Protein AF-A0AAU9WEB4-F1 (afdb_monomer_lite)

Foldseek 3Di:
DDDDDDDDDDDQDPVNVVVVVVCCCVWPVLLVVLLVVVCVLPPLQCLLVLCVVCVVQVVVCVVVVLQDPVLVCLCPPPPSSPRGSVPDGNSSSLVCCQGRSPDDAAPQGQVDQHDPPDPDPSNVSD

Structure (mmCIF, N/CA/C/O backbone):
data_AF-A0AAU9WEB4-F1
#
_entry.id   AF-A0AAU9WEB4-F1
#
loop_
_atom_site.group_PDB
_atom_site.id
_atom_site.type_symbol
_atom_site.label_atom_id
_atom_site.label_alt_id
_atom_site.label_comp_id
_atom_site.label_asym_id
_atom_site.label_entity_id
_atom_site.label_seq_id
_atom_site.pdbx_PDB_ins_code
_atom_site.Cartn_x
_atom_site.Cartn_y
_atom_site.Cartn_z
_atom_site.occupancy
_atom_site.B_iso_or_equiv
_atom_site.auth_seq_id
_atom_site.auth_comp_id
_atom_site.auth_asym_id
_atom_site.auth_atom_id
_atom_site.pdbx_PDB_model_num
ATOM 1 N N . MET A 1 1 ? 16.745 19.385 54.213 1.00 43.69 1 MET A N 1
ATOM 2 C CA . MET A 1 1 ? 16.425 18.093 53.569 1.00 43.69 1 MET A CA 1
ATOM 3 C C . MET A 1 1 ? 15.519 18.378 52.384 1.00 43.69 1 MET A C 1
ATOM 5 O O . MET A 1 1 ? 14.500 19.021 52.586 1.00 43.69 1 MET A O 1
ATOM 9 N N . ALA A 1 2 ? 15.926 18.013 51.166 1.00 48.81 2 ALA A N 1
ATOM 10 C CA . ALA A 1 2 ? 15.130 18.226 49.957 1.00 48.81 2 ALA A CA 1
ATOM 11 C C . ALA A 1 2 ? 14.046 17.142 49.862 1.00 48.81 2 ALA A C 1
ATOM 13 O O . ALA A 1 2 ? 14.358 15.953 49.868 1.00 48.81 2 ALA A O 1
ATOM 14 N N . THR A 1 3 ? 12.779 17.544 49.824 1.00 57.03 3 THR A N 1
ATOM 15 C CA . THR A 1 3 ? 11.638 16.648 49.626 1.00 57.03 3 THR A CA 1
ATOM 16 C C . THR A 1 3 ? 11.564 16.236 48.158 1.00 57.03 3 THR A C 1
ATOM 18 O O . THR A 1 3 ? 11.350 17.064 47.277 1.00 57.03 3 THR A O 1
ATOM 21 N N . ALA A 1 4 ? 11.768 14.946 47.889 1.00 66.00 4 ALA A N 1
ATOM 22 C CA . ALA A 1 4 ? 11.550 14.370 46.568 1.00 66.00 4 ALA A CA 1
ATOM 23 C C . ALA A 1 4 ? 10.053 14.420 46.222 1.00 66.00 4 ALA A C 1
ATOM 25 O O . ALA A 1 4 ? 9.210 14.041 47.038 1.00 66.00 4 ALA A O 1
ATOM 26 N N . ALA A 1 5 ? 9.728 14.902 45.021 1.00 69.19 5 ALA A N 1
ATOM 27 C CA . ALA A 1 5 ? 8.362 14.914 44.514 1.00 69.19 5 ALA A CA 1
ATOM 28 C C . ALA A 1 5 ? 7.824 13.472 44.379 1.00 69.19 5 ALA A C 1
ATOM 30 O O . ALA A 1 5 ? 8.586 12.573 44.008 1.00 69.19 5 ALA A O 1
ATOM 31 N N . PRO A 1 6 ? 6.534 13.230 44.676 1.00 69.31 6 PRO A N 1
ATOM 32 C CA . PRO A 1 6 ? 5.950 11.899 44.590 1.00 69.31 6 PRO A CA 1
ATOM 33 C C . PRO A 1 6 ? 5.983 11.375 43.144 1.00 69.31 6 PRO A C 1
ATOM 35 O O . PRO A 1 6 ? 5.831 12.160 42.202 1.00 69.31 6 PRO A O 1
ATOM 38 N N . PRO A 1 7 ? 6.162 10.056 42.943 1.00 65.25 7 PRO A N 1
ATOM 39 C CA . PRO A 1 7 ? 6.124 9.462 41.616 1.00 65.25 7 PRO A CA 1
ATOM 40 C C . PRO A 1 7 ? 4.733 9.666 41.011 1.00 65.25 7 PRO A C 1
ATOM 42 O O . PRO A 1 7 ? 3.728 9.219 41.561 1.00 65.25 7 PRO A O 1
ATOM 45 N N . VAL A 1 8 ? 4.677 10.352 39.871 1.00 64.19 8 VAL A N 1
ATOM 46 C CA . VAL A 1 8 ? 3.458 10.481 39.069 1.00 64.19 8 VAL A CA 1
ATOM 47 C C . VAL A 1 8 ? 3.073 9.104 38.531 1.00 64.19 8 VAL A C 1
ATOM 49 O O . VAL A 1 8 ? 3.719 8.557 37.638 1.00 64.19 8 VAL A O 1
ATOM 52 N N . SER A 1 9 ? 2.030 8.513 39.111 1.00 65.44 9 SER A N 1
ATOM 53 C CA . SER A 1 9 ? 1.464 7.246 38.669 1.00 65.44 9 SER A CA 1
ATOM 54 C C . SER A 1 9 ? 0.525 7.490 37.489 1.00 65.44 9 SER A C 1
ATOM 56 O O . SER A 1 9 ? -0.596 7.976 37.629 1.00 65.44 9 SER A O 1
ATOM 58 N N . PHE A 1 10 ? 0.978 7.135 36.290 1.00 64.88 10 PHE A N 1
ATOM 59 C CA . PHE A 1 10 ? 0.107 7.094 35.121 1.00 64.88 10 PHE A CA 1
ATOM 60 C C . PHE A 1 10 ? -0.759 5.833 35.203 1.00 64.88 10 PHE A C 1
ATOM 62 O O . PHE A 1 10 ? -0.321 4.732 34.871 1.00 64.88 10 PHE A O 1
ATOM 69 N N . SER A 1 11 ? -1.988 5.982 35.693 1.00 71.62 11 SER A N 1
ATOM 70 C CA . SER A 1 11 ? -2.992 4.920 35.637 1.00 71.62 11 SER A CA 1
ATOM 71 C C . SER A 1 11 ? -3.451 4.742 34.187 1.00 71.62 11 SER A C 1
ATOM 73 O O . SER A 1 11 ? -4.041 5.645 33.597 1.00 71.62 11 SER A O 1
ATOM 75 N N . SER A 1 12 ? -3.147 3.587 33.591 1.00 77.88 12 SER A N 1
ATOM 76 C CA . SER A 1 12 ? -3.664 3.220 32.270 1.00 77.88 12 SER A CA 1
ATOM 77 C C . SER A 1 12 ? -5.100 2.714 32.405 1.00 77.88 12 SER A C 1
ATOM 79 O O . SER A 1 12 ? -5.356 1.761 33.144 1.00 77.88 12 SER A O 1
ATOM 81 N N . THR A 1 13 ? -6.039 3.341 31.693 1.00 90.06 13 THR A N 1
ATOM 82 C CA . THR A 1 13 ? -7.435 2.891 31.643 1.00 90.06 13 THR A CA 1
ATOM 83 C C . THR A 1 13 ? -7.638 1.833 30.555 1.00 90.06 13 THR A C 1
ATOM 85 O O . THR A 1 13 ? -6.794 1.637 29.671 1.00 90.06 13 THR A O 1
ATOM 88 N N . LYS A 1 14 ? -8.785 1.141 30.588 1.00 93.12 14 LYS A N 1
ATOM 89 C CA . LYS A 1 14 ? -9.154 0.166 29.548 1.00 93.12 14 LYS A CA 1
ATOM 90 C C . LYS A 1 14 ? -9.229 0.826 28.170 1.00 93.12 14 LYS A C 1
ATOM 92 O O . LYS A 1 14 ? -8.801 0.235 27.186 1.00 93.12 14 LYS A O 1
ATOM 97 N N . GLU A 1 15 ? -9.728 2.054 28.107 1.00 92.94 15 GLU A N 1
ATOM 98 C CA . GLU A 1 15 ? -9.857 2.852 26.890 1.00 92.94 15 GLU A CA 1
ATOM 99 C C . GLU A 1 15 ? -8.483 3.166 26.291 1.00 92.94 15 GLU A C 1
ATOM 101 O O . GLU A 1 15 ? -8.279 2.944 25.099 1.00 92.94 15 GLU A O 1
ATOM 106 N N . THR A 1 16 ? -7.510 3.580 27.112 1.00 91.81 16 THR A N 1
ATOM 107 C CA . THR A 1 16 ? -6.127 3.826 26.666 1.00 91.81 16 THR A CA 1
ATOM 108 C C . THR A 1 16 ? -5.478 2.554 26.120 1.00 91.81 16 THR A C 1
ATOM 110 O O . THR A 1 16 ? -4.851 2.576 25.059 1.00 91.81 16 THR A O 1
ATOM 113 N N . ALA A 1 17 ? -5.670 1.418 26.798 1.00 93.31 17 ALA A N 1
ATOM 114 C CA . ALA A 1 17 ? -5.179 0.129 26.319 1.00 93.31 17 ALA A CA 1
ATOM 115 C C . ALA A 1 17 ? -5.851 -0.297 25.000 1.00 93.31 17 ALA A C 1
ATOM 117 O O . ALA A 1 17 ? -5.178 -0.801 24.100 1.00 93.31 17 ALA A O 1
ATOM 118 N N . ASN A 1 18 ? -7.161 -0.079 24.860 1.00 94.38 18 ASN A N 1
ATOM 119 C CA . ASN A 1 18 ? -7.911 -0.392 23.643 1.00 94.38 18 ASN A CA 1
ATOM 120 C C . ASN A 1 18 ? -7.485 0.491 22.468 1.00 94.38 18 ASN A C 1
ATOM 122 O O . ASN A 1 18 ? -7.299 -0.023 21.368 1.00 94.38 18 ASN A O 1
ATOM 126 N N . TYR A 1 19 ? -7.262 1.785 22.702 1.00 93.12 19 TYR A N 1
ATOM 127 C CA . TYR A 1 19 ? -6.729 2.696 21.694 1.00 93.12 19 TYR A CA 1
ATOM 128 C C . TYR A 1 19 ? -5.354 2.233 21.199 1.00 93.12 19 TYR A C 1
ATOM 130 O O . TYR A 1 19 ? -5.150 2.095 19.996 1.00 93.12 19 TYR A O 1
ATOM 138 N N . ALA A 1 20 ? -4.436 1.890 22.110 1.00 92.56 20 ALA A N 1
ATOM 139 C CA . ALA A 1 20 ? -3.118 1.376 21.736 1.00 92.56 20 ALA A CA 1
ATOM 140 C C . ALA A 1 20 ? -3.208 0.079 20.909 1.00 92.56 20 ALA A C 1
ATOM 142 O O . ALA A 1 20 ? -2.509 -0.068 19.905 1.00 92.56 20 ALA A O 1
ATOM 143 N N . ARG A 1 21 ? -4.106 -0.842 21.288 1.00 94.38 21 ARG A N 1
ATOM 144 C CA . ARG A 1 21 ? -4.377 -2.073 20.525 1.00 94.38 21 ARG A CA 1
ATOM 145 C C . ARG A 1 21 ? -4.922 -1.768 19.133 1.00 94.38 21 ARG A C 1
ATOM 147 O O . ARG A 1 21 ? -4.477 -2.388 18.172 1.00 94.38 21 ARG A O 1
ATOM 154 N N . LEU A 1 22 ? -5.843 -0.811 19.018 1.00 93.81 22 LEU A N 1
ATOM 155 C CA . LEU A 1 22 ? -6.411 -0.392 17.741 1.00 93.81 22 LEU A CA 1
ATOM 156 C C . LEU A 1 22 ? -5.347 0.248 16.841 1.00 93.81 22 LEU A C 1
ATOM 158 O O . LEU A 1 22 ? -5.245 -0.118 15.676 1.00 93.81 22 LEU A O 1
ATOM 162 N N . CYS A 1 23 ? -4.505 1.137 17.373 1.00 92.00 23 CYS A N 1
ATOM 163 C CA . CYS A 1 23 ? -3.393 1.718 16.620 1.00 92.00 23 CYS A CA 1
ATOM 164 C C . CYS A 1 23 ? -2.420 0.645 16.129 1.00 92.00 23 CYS A C 1
ATOM 166 O O . CYS A 1 23 ? -2.049 0.656 14.961 1.00 92.00 23 CYS A O 1
ATOM 168 N N . HIS A 1 24 ? -2.043 -0.304 16.989 1.00 92.69 24 HIS A N 1
ATOM 169 C CA . HIS A 1 24 ? -1.177 -1.413 16.595 1.00 92.69 24 HIS A CA 1
ATOM 170 C C . HIS A 1 24 ? -1.824 -2.277 15.501 1.00 92.69 24 HIS A C 1
ATOM 172 O O . HIS A 1 24 ? -1.173 -2.631 14.520 1.00 92.69 24 HIS A O 1
ATOM 178 N N . LEU A 1 25 ? -3.119 -2.585 15.628 1.00 92.88 25 LEU A N 1
ATOM 179 C CA . LEU A 1 25 ? -3.857 -3.346 14.621 1.00 92.88 25 LEU A CA 1
ATOM 180 C C . LEU A 1 25 ? -3.888 -2.611 13.272 1.00 92.88 25 LEU A C 1
ATOM 182 O O . LEU A 1 25 ? -3.587 -3.207 12.243 1.00 92.88 25 LEU A O 1
ATOM 186 N N . LEU A 1 26 ? -4.207 -1.318 13.267 1.00 88.50 26 LEU A N 1
ATOM 187 C CA . LEU A 1 26 ? -4.324 -0.536 12.036 1.00 88.50 26 LEU A CA 1
ATOM 188 C C . LEU A 1 26 ? -2.964 -0.275 11.378 1.00 88.50 26 LEU A C 1
ATOM 190 O O . LEU A 1 26 ? -2.820 -0.440 10.169 1.00 88.50 26 LEU A O 1
ATOM 194 N N . VAL A 1 27 ? -1.964 0.133 12.161 1.00 88.56 27 VAL A N 1
ATOM 195 C CA . VAL A 1 27 ? -0.667 0.573 11.633 1.00 88.56 27 VAL A CA 1
ATOM 196 C C . VAL A 1 27 ? 0.225 -0.616 11.314 1.00 88.56 27 VAL A C 1
ATOM 198 O O . VAL A 1 27 ? 0.700 -0.725 10.186 1.00 88.56 27 VAL A O 1
ATOM 201 N N . GLU A 1 28 ? 0.437 -1.520 12.267 1.00 88.62 28 GLU A N 1
ATOM 202 C CA . GLU A 1 28 ? 1.393 -2.617 12.100 1.00 88.62 28 GLU A CA 1
ATOM 203 C C . GLU A 1 28 ? 0.753 -3.792 11.362 1.00 88.62 28 GLU A C 1
ATOM 205 O O . GLU A 1 28 ? 1.220 -4.197 10.292 1.00 88.62 28 GLU A O 1
ATOM 210 N N . VAL A 1 29 ? -0.356 -4.319 11.892 1.00 91.25 29 VAL A N 1
ATOM 211 C CA . VAL A 1 29 ? -0.993 -5.520 11.329 1.00 91.25 29 VAL A CA 1
ATOM 212 C C . VAL A 1 29 ? -1.622 -5.217 9.969 1.00 91.25 29 VAL A C 1
ATOM 214 O O . VAL A 1 29 ? -1.372 -5.953 9.015 1.00 91.25 29 VAL A O 1
ATOM 217 N N . GLY A 1 30 ? -2.352 -4.105 9.838 1.00 89.69 30 GLY A N 1
ATOM 218 C CA . GLY A 1 30 ? -2.942 -3.666 8.571 1.00 89.69 30 GLY A CA 1
ATOM 219 C C . GLY A 1 30 ? -1.894 -3.481 7.471 1.00 89.69 30 GLY A C 1
ATOM 220 O 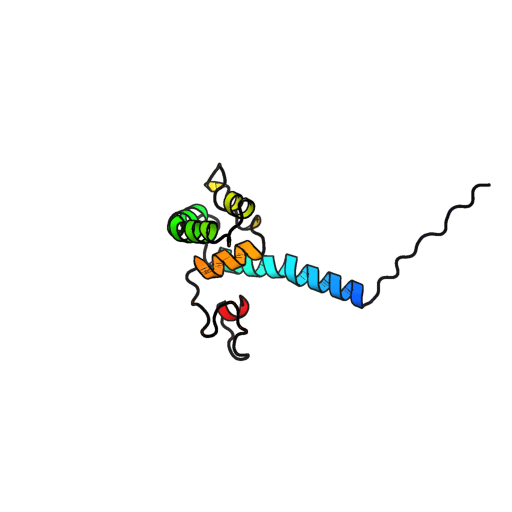O . GLY A 1 30 ? -2.022 -4.049 6.385 1.00 89.69 30 GLY A O 1
ATOM 221 N N . SER A 1 31 ? -0.793 -2.779 7.769 1.00 92.38 31 SER A N 1
ATOM 222 C CA . SER A 1 31 ? 0.317 -2.637 6.814 1.00 92.38 31 SER A CA 1
ATOM 223 C C . SER A 1 31 ? 0.955 -3.980 6.461 1.00 92.38 31 SER A C 1
ATOM 225 O O . SER A 1 31 ? 1.360 -4.178 5.317 1.00 92.38 31 SER A O 1
ATOM 227 N N . CYS A 1 32 ? 1.081 -4.901 7.421 1.00 94.06 32 CYS A N 1
ATOM 228 C CA . CYS A 1 32 ? 1.630 -6.233 7.181 1.00 94.06 32 CYS A CA 1
ATOM 229 C C . CYS A 1 32 ? 0.760 -7.033 6.203 1.00 94.06 32 CYS A C 1
ATOM 231 O O . CYS A 1 32 ? 1.270 -7.531 5.200 1.00 94.06 32 CYS A O 1
ATOM 233 N N . VAL A 1 33 ? -0.553 -7.098 6.443 1.00 94.56 33 VAL A N 1
ATOM 234 C CA . VAL A 1 33 ? -1.495 -7.836 5.587 1.00 94.56 33 VAL A CA 1
ATOM 235 C C . VAL A 1 33 ? -1.534 -7.244 4.178 1.00 94.56 33 VAL A C 1
ATOM 237 O O . VAL A 1 33 ? -1.343 -7.981 3.211 1.00 94.56 33 VAL A O 1
ATOM 240 N N . LEU A 1 34 ? -1.674 -5.921 4.045 1.00 95.38 34 LEU A N 1
ATOM 241 C CA . LEU A 1 34 ? -1.687 -5.255 2.737 1.00 95.38 34 LEU A CA 1
ATOM 242 C C . LEU A 1 34 ? -0.379 -5.460 1.972 1.00 95.38 34 LEU A C 1
ATOM 244 O O . LEU A 1 34 ? -0.398 -5.691 0.764 1.00 95.38 34 LEU A O 1
ATOM 248 N N . ARG A 1 35 ? 0.765 -5.420 2.665 1.00 96.50 35 ARG A N 1
ATOM 249 C CA . ARG A 1 35 ? 2.068 -5.690 2.051 1.00 96.50 35 ARG A CA 1
ATOM 250 C C . ARG A 1 35 ? 2.185 -7.130 1.583 1.00 96.50 35 ARG A C 1
ATOM 252 O O . ARG A 1 35 ? 2.636 -7.349 0.469 1.00 96.50 35 ARG A O 1
ATOM 259 N N . ASN A 1 36 ? 1.736 -8.093 2.381 1.00 95.44 36 ASN A N 1
ATOM 260 C CA . ASN A 1 36 ? 1.743 -9.498 1.982 1.00 95.44 36 ASN A CA 1
ATOM 261 C C . ASN A 1 36 ? 0.859 -9.729 0.749 1.00 95.44 36 ASN A C 1
ATOM 263 O O . ASN A 1 36 ? 1.258 -10.447 -0.164 1.00 95.44 36 ASN A O 1
ATOM 267 N N . THR A 1 37 ? -0.318 -9.100 0.689 1.00 95.12 37 THR A N 1
ATOM 268 C CA . THR A 1 37 ? -1.183 -9.131 -0.500 1.00 95.12 37 THR A CA 1
ATOM 269 C C . THR A 1 37 ? -0.495 -8.488 -1.705 1.00 95.12 37 THR A C 1
ATOM 271 O O . THR A 1 37 ? -0.484 -9.066 -2.788 1.00 95.12 37 THR A O 1
ATOM 274 N N . PHE A 1 38 ? 0.149 -7.334 -1.517 1.00 96.00 38 PHE A N 1
ATOM 275 C CA . PHE A 1 38 ? 0.902 -6.656 -2.570 1.00 96.00 38 PHE A CA 1
ATOM 276 C C . PHE A 1 38 ? 2.076 -7.494 -3.093 1.00 96.00 38 PHE A C 1
ATOM 278 O O . PHE A 1 38 ? 2.232 -7.608 -4.307 1.00 96.00 38 PHE A O 1
ATOM 285 N N . ASP A 1 39 ? 2.868 -8.100 -2.208 1.00 95.69 39 ASP A N 1
ATOM 286 C CA . ASP A 1 39 ? 4.056 -8.888 -2.554 1.00 95.69 39 ASP A CA 1
ATOM 287 C C . ASP A 1 39 ? 3.691 -10.211 -3.249 1.00 95.69 39 ASP A C 1
ATOM 289 O O . ASP A 1 39 ? 4.449 -10.690 -4.091 1.00 95.69 39 ASP A O 1
ATOM 293 N N . LYS A 1 40 ? 2.513 -10.786 -2.952 1.00 93.88 40 LYS A N 1
ATOM 294 C CA . LYS A 1 40 ? 1.973 -11.945 -3.687 1.00 93.88 40 LYS A CA 1
ATOM 295 C C . LYS A 1 40 ? 1.692 -11.618 -5.154 1.00 93.88 40 LYS A C 1
ATOM 297 O O . LYS A 1 40 ? 1.910 -12.466 -6.013 1.00 93.88 40 LYS A O 1
ATOM 302 N N . ILE A 1 41 ? 1.207 -10.408 -5.434 1.00 92.81 41 ILE A N 1
ATOM 303 C CA . ILE A 1 41 ? 0.913 -9.941 -6.798 1.00 92.81 41 ILE A CA 1
ATOM 304 C C . ILE A 1 41 ? 2.191 -9.436 -7.482 1.00 92.81 41 ILE A C 1
ATOM 306 O O . ILE A 1 41 ? 2.389 -9.642 -8.677 1.00 92.81 41 ILE A O 1
ATOM 310 N N . ASN A 1 42 ? 3.071 -8.788 -6.716 1.00 92.25 42 ASN A N 1
ATOM 311 C CA . ASN A 1 42 ? 4.271 -8.114 -7.196 1.00 92.25 42 ASN A CA 1
ATOM 312 C C . ASN A 1 42 ? 5.500 -8.642 -6.446 1.00 92.25 42 ASN A C 1
ATOM 314 O O . ASN A 1 42 ? 5.933 -8.017 -5.473 1.00 92.25 42 ASN A O 1
ATOM 318 N N . PRO A 1 43 ? 6.089 -9.766 -6.891 1.00 91.44 43 PRO A N 1
ATOM 319 C CA . PRO A 1 43 ? 7.255 -10.339 -6.238 1.00 91.44 43 PRO A CA 1
ATOM 320 C C . PRO A 1 43 ? 8.364 -9.292 -6.023 1.00 91.44 43 PRO A C 1
ATOM 322 O O . PRO A 1 43 ? 8.701 -8.559 -6.964 1.00 91.44 43 PRO A O 1
ATOM 325 N N . PRO A 1 44 ? 8.980 -9.217 -4.825 1.00 88.56 44 PRO A N 1
ATOM 326 C CA . PRO A 1 44 ? 9.982 -8.196 -4.512 1.00 88.56 44 PRO A CA 1
ATOM 327 C C . PRO A 1 44 ? 11.159 -8.136 -5.500 1.00 88.56 44 PRO A C 1
ATOM 329 O O . PRO A 1 44 ? 11.698 -7.057 -5.744 1.00 88.56 44 PRO A O 1
ATOM 332 N N . SER A 1 45 ? 11.525 -9.270 -6.111 1.00 88.12 45 SER A N 1
ATOM 333 C CA . SER A 1 45 ? 12.563 -9.373 -7.149 1.00 88.12 45 SER A CA 1
ATOM 334 C C . SER A 1 45 ? 12.278 -8.513 -8.383 1.00 88.12 45 SER A C 1
ATOM 336 O O . SER A 1 45 ? 13.196 -7.950 -8.983 1.00 88.12 45 SER A O 1
ATOM 338 N N . ASP A 1 46 ? 11.005 -8.376 -8.751 1.00 88.62 46 ASP A N 1
ATOM 339 C CA . ASP A 1 46 ? 10.566 -7.747 -9.997 1.00 88.62 46 ASP A CA 1
ATOM 340 C C . ASP A 1 46 ? 9.805 -6.438 -9.772 1.00 88.62 46 ASP A C 1
ATOM 342 O O . ASP A 1 46 ? 9.372 -5.796 -10.734 1.00 88.62 46 ASP A O 1
ATOM 346 N N . LEU A 1 47 ? 9.728 -5.969 -8.522 1.00 93.69 47 LEU A N 1
ATOM 347 C CA . LEU A 1 47 ? 9.021 -4.746 -8.142 1.00 93.69 47 LEU A CA 1
ATOM 348 C C . LEU A 1 47 ? 9.424 -3.540 -9.007 1.00 93.69 47 LEU A C 1
ATOM 350 O O . LEU A 1 47 ? 8.572 -2.817 -9.521 1.00 93.69 47 LEU A O 1
ATOM 354 N N . HIS A 1 48 ? 10.720 -3.343 -9.250 1.00 93.50 48 HIS A N 1
ATOM 355 C CA . HIS A 1 48 ? 11.215 -2.249 -10.091 1.00 93.50 48 HIS A CA 1
ATOM 356 C C . HIS A 1 48 ? 10.730 -2.334 -11.555 1.00 93.50 48 HIS A C 1
ATOM 358 O O . HIS A 1 48 ? 10.491 -1.298 -12.185 1.00 93.50 48 HIS A O 1
ATOM 364 N N . LYS A 1 49 ? 10.555 -3.545 -12.108 1.00 93.00 49 LYS A N 1
ATOM 365 C CA . LYS A 1 49 ? 10.001 -3.760 -13.457 1.00 93.00 49 LYS A CA 1
ATOM 366 C C . LYS A 1 49 ? 8.500 -3.488 -13.471 1.00 93.00 49 LYS A C 1
ATOM 368 O O . LYS A 1 49 ? 8.015 -2.815 -14.382 1.00 93.00 49 LYS A O 1
ATOM 373 N N . HIS A 1 50 ? 7.784 -3.942 -12.444 1.00 94.00 50 HIS A N 1
ATOM 374 C CA . HIS A 1 50 ? 6.348 -3.695 -12.304 1.00 94.00 50 HIS A CA 1
ATOM 375 C C . HIS A 1 50 ? 6.030 -2.200 -12.220 1.00 94.00 50 HIS A C 1
ATOM 377 O O . HIS A 1 50 ? 5.203 -1.683 -12.975 1.00 94.00 50 HIS A O 1
ATOM 383 N N . LEU A 1 51 ? 6.769 -1.474 -11.374 1.00 95.44 51 LEU A N 1
ATOM 384 C CA . LEU A 1 51 ? 6.647 -0.021 -11.240 1.00 95.44 51 LEU A CA 1
ATOM 385 C C . LEU A 1 51 ? 6.989 0.703 -12.546 1.00 95.44 51 LEU A C 1
ATOM 387 O O . LEU A 1 51 ? 6.304 1.656 -12.916 1.00 95.44 51 LEU A O 1
ATOM 391 N N . LYS A 1 52 ? 8.011 0.241 -13.281 1.00 94.56 52 LYS A N 1
ATOM 392 C CA . LYS A 1 52 ? 8.358 0.791 -14.600 1.00 94.56 52 LYS A CA 1
ATOM 393 C C . LYS A 1 52 ? 7.213 0.620 -15.603 1.00 94.56 52 LYS A C 1
ATOM 395 O O . LYS A 1 52 ? 6.927 1.564 -16.335 1.00 94.56 52 LYS A O 1
ATOM 400 N N . THR A 1 53 ? 6.566 -0.542 -15.612 1.00 95.56 53 THR A N 1
ATOM 401 C CA . THR A 1 53 ? 5.439 -0.855 -16.509 1.00 95.56 53 THR A CA 1
ATOM 402 C C . THR A 1 53 ? 4.252 0.075 -16.249 1.00 95.56 53 THR A C 1
ATOM 404 O O . THR A 1 53 ? 3.682 0.630 -17.183 1.00 95.56 53 THR A O 1
ATOM 407 N N . HIS A 1 54 ? 3.956 0.362 -14.980 1.00 96.06 54 HIS A N 1
ATOM 408 C CA . HIS A 1 54 ? 2.831 1.212 -14.572 1.00 96.06 54 HIS A CA 1
ATOM 409 C C . HIS A 1 54 ? 3.203 2.687 -14.355 1.00 96.06 54 HIS A C 1
ATOM 411 O O . HIS A 1 54 ? 2.476 3.443 -13.702 1.00 96.06 54 HIS A O 1
ATOM 417 N N . ARG A 1 55 ? 4.340 3.138 -14.902 1.00 95.50 55 ARG A N 1
ATOM 418 C CA . ARG A 1 55 ? 4.858 4.491 -14.659 1.00 95.50 55 ARG A CA 1
ATOM 419 C C . ARG A 1 55 ? 3.879 5.587 -15.071 1.00 95.50 55 ARG A C 1
ATOM 421 O O . ARG A 1 55 ? 3.770 6.575 -14.349 1.00 95.50 55 ARG A O 1
ATOM 428 N N . ALA A 1 56 ? 3.165 5.419 -16.183 1.00 97.12 56 ALA A N 1
ATOM 429 C CA . ALA A 1 56 ? 2.184 6.397 -16.657 1.00 97.12 56 ALA A CA 1
ATOM 430 C C . ALA A 1 56 ? 1.031 6.585 -15.652 1.00 97.12 56 ALA A C 1
ATOM 432 O O . ALA A 1 56 ? 0.735 7.714 -15.255 1.00 97.12 56 ALA A O 1
ATOM 433 N N . THR A 1 57 ? 0.453 5.483 -15.159 1.00 96.81 57 THR A N 1
ATOM 434 C CA . THR A 1 57 ? -0.593 5.494 -14.123 1.00 96.81 57 THR A CA 1
ATOM 435 C C . THR A 1 57 ? -0.093 6.164 -12.845 1.00 96.81 57 THR A C 1
ATOM 437 O O . THR A 1 57 ? -0.723 7.086 -12.329 1.00 96.81 57 THR A O 1
ATOM 440 N N . LEU A 1 58 ? 1.098 5.787 -12.369 1.00 97.25 58 LEU A N 1
ATOM 441 C CA . LEU A 1 58 ? 1.695 6.377 -11.166 1.00 97.25 58 LEU A CA 1
ATOM 442 C C . LEU A 1 58 ? 1.973 7.881 -11.334 1.00 97.25 58 LEU A C 1
ATOM 444 O O . LEU A 1 58 ? 1.743 8.664 -10.411 1.00 97.25 58 LEU A O 1
ATOM 448 N N . GLN A 1 59 ? 2.424 8.322 -12.513 1.00 97.12 59 GLN A N 1
ATOM 449 C CA . GLN A 1 59 ? 2.593 9.748 -12.815 1.00 97.12 59 GLN A CA 1
ATOM 450 C C . GLN A 1 59 ? 1.261 10.502 -12.772 1.00 97.12 59 GLN A C 1
ATOM 452 O O . GLN A 1 59 ? 1.210 11.613 -12.241 1.00 97.12 59 GLN A O 1
ATOM 457 N N . GLN A 1 60 ? 0.178 9.912 -13.285 1.00 97.56 60 GLN A N 1
ATOM 458 C CA . GLN A 1 60 ? -1.153 10.510 -13.201 1.00 97.56 60 GLN A CA 1
ATOM 459 C C . GLN A 1 60 ? -1.609 10.659 -11.743 1.00 97.56 60 GLN A C 1
ATOM 461 O O . GLN A 1 60 ? -2.096 11.726 -11.369 1.00 97.56 60 GLN A O 1
ATOM 466 N N . LEU A 1 61 ? -1.395 9.641 -10.903 1.00 97.06 61 LEU A N 1
ATOM 467 C CA . LEU A 1 61 ? -1.713 9.696 -9.471 1.00 97.06 61 LEU A CA 1
ATOM 468 C C . LEU A 1 61 ? -0.915 10.784 -8.743 1.00 97.06 61 LEU A C 1
ATOM 470 O O . LEU A 1 61 ? -1.474 11.522 -7.931 1.00 97.06 61 LEU A O 1
ATOM 474 N N . ARG A 1 62 ? 0.368 10.955 -9.083 1.00 96.94 62 ARG A N 1
ATOM 475 C CA . ARG A 1 62 ? 1.186 12.063 -8.567 1.00 96.94 62 ARG A CA 1
ATOM 476 C C . ARG A 1 62 ? 0.647 13.426 -9.004 1.00 96.94 62 ARG A C 1
ATOM 478 O O . ARG A 1 62 ? 0.553 14.331 -8.182 1.00 96.94 62 ARG A O 1
ATOM 485 N N . ARG A 1 63 ? 0.261 13.589 -10.277 1.00 97.12 63 ARG A N 1
ATOM 486 C CA . ARG A 1 63 ? -0.336 14.844 -10.784 1.00 97.12 63 ARG A CA 1
ATOM 487 C C . ARG A 1 63 ? -1.655 15.177 -10.085 1.00 97.12 63 ARG A C 1
ATOM 489 O O . ARG A 1 63 ? -1.903 16.342 -9.796 1.00 97.12 63 ARG A O 1
ATOM 496 N N . LYS A 1 64 ? -2.459 14.158 -9.771 1.00 96.50 64 LYS A N 1
ATOM 497 C CA . LYS A 1 64 ? -3.699 14.271 -8.985 1.00 96.50 64 LYS A CA 1
ATOM 498 C C . LYS A 1 64 ? -3.463 14.480 -7.481 1.00 96.50 64 LYS A C 1
ATOM 500 O O . LYS A 1 64 ? -4.433 14.564 -6.741 1.00 96.50 64 LYS A O 1
ATOM 505 N N . LYS A 1 65 ? -2.205 14.563 -7.025 1.00 95.81 65 LYS A N 1
ATOM 506 C CA . LYS A 1 65 ? -1.810 14.687 -5.609 1.00 95.81 65 LYS A CA 1
ATOM 507 C C . LYS A 1 65 ? -2.255 13.519 -4.715 1.00 95.81 65 LYS A C 1
ATOM 509 O O . LYS A 1 65 ? -2.261 13.658 -3.499 1.00 95.81 65 LYS A O 1
ATOM 514 N N . ILE A 1 66 ? -2.567 12.365 -5.306 1.00 96.19 66 ILE A N 1
ATOM 515 C CA . ILE A 1 66 ? -2.849 11.125 -4.565 1.00 96.19 66 ILE A CA 1
ATOM 516 C C . ILE A 1 66 ? -1.539 10.546 -4.015 1.00 96.19 66 ILE A C 1
ATOM 518 O O . ILE A 1 66 ? -1.489 10.082 -2.883 1.00 96.19 66 ILE A O 1
ATOM 522 N N . LEU A 1 67 ? -0.461 10.619 -4.806 1.00 97.00 67 LEU A N 1
ATOM 523 C CA . LEU A 1 67 ? 0.894 10.292 -4.360 1.00 97.00 67 LEU A CA 1
ATOM 524 C C . LEU A 1 67 ? 1.646 11.569 -3.993 1.00 97.00 67 LEU A C 1
ATOM 526 O O . LEU A 1 67 ? 1.818 12.459 -4.833 1.00 97.00 67 LEU A O 1
ATOM 530 N N . ASN A 1 68 ? 2.142 11.632 -2.760 1.00 95.56 68 ASN A N 1
ATOM 531 C CA . ASN A 1 68 ? 2.965 12.749 -2.302 1.00 95.56 68 ASN A CA 1
ATOM 532 C C . ASN A 1 68 ? 4.450 12.586 -2.724 1.00 95.56 68 ASN A C 1
ATOM 534 O O . ASN A 1 68 ? 4.865 11.499 -3.143 1.00 95.56 68 ASN A O 1
ATOM 538 N N . PRO A 1 69 ? 5.279 13.648 -2.646 1.00 95.50 69 PRO A N 1
ATOM 539 C CA . PRO A 1 69 ? 6.688 13.582 -3.047 1.00 95.50 69 PRO A CA 1
ATOM 540 C C . PRO A 1 69 ? 7.511 12.521 -2.300 1.00 95.50 69 PRO A C 1
ATOM 542 O O . PRO A 1 69 ? 8.340 11.855 -2.918 1.00 95.50 69 PRO A O 1
ATOM 545 N N . THR A 1 70 ? 7.255 12.317 -1.005 1.00 96.25 70 THR A N 1
ATOM 546 C CA . THR A 1 70 ? 7.940 11.305 -0.185 1.00 96.25 70 THR A CA 1
ATOM 547 C C . THR A 1 70 ? 7.635 9.895 -0.688 1.00 96.25 70 THR A C 1
ATOM 549 O O . THR A 1 70 ? 8.546 9.107 -0.934 1.00 96.25 70 THR A O 1
ATOM 552 N N . GLN A 1 71 ? 6.356 9.585 -0.912 1.00 96.94 71 GLN A N 1
ATOM 553 C CA . GLN A 1 71 ? 5.911 8.315 -1.488 1.00 96.94 71 GLN A CA 1
ATOM 554 C C . GLN A 1 71 ? 6.483 8.113 -2.893 1.00 96.94 71 GLN A C 1
ATOM 556 O O . GLN A 1 71 ? 6.944 7.024 -3.222 1.00 96.94 71 GLN A O 1
ATOM 561 N N . TRP A 1 72 ? 6.539 9.170 -3.707 1.00 96.81 72 TRP A N 1
ATOM 562 C CA . TRP A 1 72 ? 7.166 9.104 -5.024 1.00 96.81 72 TRP A CA 1
ATOM 563 C C . TRP A 1 72 ? 8.651 8.729 -4.952 1.00 96.81 72 TRP A C 1
ATOM 565 O O . TRP A 1 72 ? 9.107 7.901 -5.740 1.00 96.81 72 TRP A O 1
ATOM 575 N N . GLY A 1 73 ? 9.393 9.297 -3.997 1.00 96.00 73 GLY A N 1
ATOM 576 C CA . GLY A 1 73 ? 10.795 8.950 -3.753 1.00 96.00 73 GLY A CA 1
ATOM 577 C C . GLY A 1 73 ? 10.988 7.489 -3.341 1.00 96.00 73 GLY A C 1
ATOM 578 O O . GLY A 1 73 ? 11.951 6.860 -3.770 1.00 96.00 73 GLY A O 1
ATOM 579 N N . LYS A 1 74 ? 10.039 6.915 -2.586 1.00 96.25 74 LYS A N 1
ATOM 580 C CA . LYS A 1 74 ? 10.037 5.482 -2.242 1.00 96.25 74 LYS A CA 1
ATOM 581 C C . LYS A 1 74 ? 9.806 4.586 -3.465 1.00 96.25 74 LYS A C 1
ATOM 583 O O . LYS A 1 74 ? 10.403 3.519 -3.541 1.00 96.25 74 LYS A O 1
ATOM 588 N N . LEU A 1 75 ? 8.962 5.007 -4.413 1.00 96.38 75 LEU A N 1
ATOM 589 C CA . LEU A 1 75 ? 8.681 4.259 -5.650 1.00 96.38 75 LEU A CA 1
ATOM 590 C C . LEU A 1 75 ? 9.806 4.372 -6.687 1.00 96.38 75 LEU A C 1
ATOM 592 O O . LEU A 1 75 ? 10.070 3.425 -7.425 1.00 96.38 75 LEU A O 1
ATOM 596 N N . TYR A 1 76 ? 10.453 5.535 -6.762 1.00 95.31 76 TYR A N 1
ATOM 597 C CA . TYR A 1 76 ? 11.518 5.831 -7.720 1.00 95.31 76 TYR A CA 1
ATOM 598 C C . TYR A 1 76 ? 12.765 6.374 -7.011 1.00 95.31 76 TYR A C 1
ATOM 600 O O . TYR A 1 76 ? 13.101 7.550 -7.186 1.00 95.31 76 TYR A O 1
ATOM 608 N N . PRO A 1 77 ? 13.457 5.528 -6.225 1.00 94.44 77 PRO A N 1
ATOM 609 C CA . PRO A 1 77 ? 14.725 5.891 -5.608 1.00 94.44 77 PRO A CA 1
ATOM 610 C C . PRO A 1 77 ? 15.818 6.109 -6.664 1.00 94.44 77 PRO A C 1
ATOM 612 O O . PRO A 1 77 ? 15.692 5.684 -7.817 1.00 94.44 77 PRO A O 1
ATOM 615 N N . ALA A 1 78 ? 16.922 6.742 -6.255 1.00 93.06 78 ALA A N 1
ATOM 616 C CA . ALA A 1 78 ? 18.085 6.962 -7.119 1.00 93.06 78 ALA A CA 1
ATOM 617 C C . ALA A 1 78 ? 18.630 5.639 -7.692 1.00 93.06 78 ALA A C 1
ATOM 619 O O . ALA A 1 78 ? 18.883 5.529 -8.892 1.00 93.06 78 ALA A O 1
ATOM 620 N N . ILE A 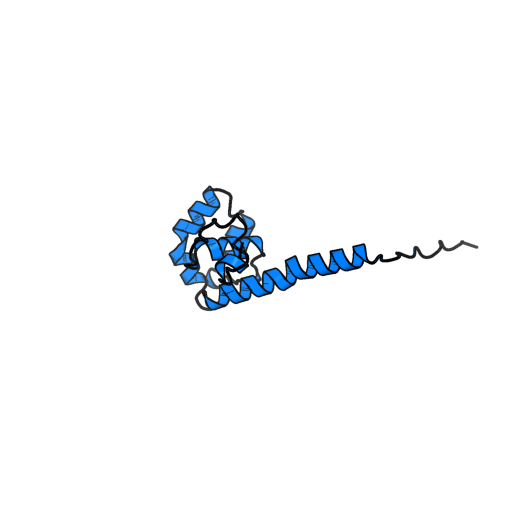1 79 ? 18.729 4.609 -6.845 1.00 91.81 79 ILE A N 1
ATOM 621 C CA . ILE A 1 79 ? 19.077 3.244 -7.244 1.00 91.81 79 ILE A CA 1
ATOM 622 C C . ILE A 1 79 ? 17.779 2.468 -7.464 1.00 91.81 79 ILE A C 1
ATOM 624 O O . ILE A 1 79 ? 17.136 2.036 -6.517 1.00 91.81 79 ILE A O 1
ATOM 628 N N . ARG A 1 80 ? 17.371 2.264 -8.719 1.00 86.75 80 ARG A N 1
ATOM 629 C CA . ARG A 1 80 ? 16.042 1.697 -9.037 1.00 86.75 80 ARG A CA 1
ATOM 630 C C . ARG A 1 80 ? 15.785 0.316 -8.429 1.00 86.75 80 ARG A C 1
ATOM 632 O O . ARG A 1 80 ? 14.645 -0.000 -8.117 1.00 86.75 80 ARG A O 1
ATOM 639 N N . THR A 1 81 ? 16.824 -0.499 -8.282 1.00 88.06 81 THR A N 1
ATOM 640 C CA . THR A 1 81 ? 16.741 -1.848 -7.707 1.00 88.06 81 THR A CA 1
ATOM 641 C C . THR A 1 81 ? 16.650 -1.849 -6.182 1.00 88.06 81 THR A C 1
ATOM 643 O O . THR A 1 81 ? 16.336 -2.884 -5.611 1.00 88.06 81 THR A O 1
ATOM 646 N N . SER A 1 82 ? 16.872 -0.712 -5.511 1.00 91.06 82 SER A N 1
ATOM 647 C CA . SER A 1 82 ? 16.754 -0.606 -4.052 1.00 91.06 82 SER A CA 1
ATOM 648 C C . SER A 1 82 ? 15.314 -0.393 -3.576 1.00 91.06 82 SER A C 1
ATOM 650 O O . SER A 1 82 ? 15.081 -0.222 -2.379 1.00 91.06 82 SER A O 1
ATOM 652 N N . VAL A 1 83 ? 14.344 -0.327 -4.494 1.00 94.88 83 VAL A N 1
ATOM 653 C CA . VAL A 1 83 ? 12.931 -0.202 -4.135 1.00 94.88 83 VAL A CA 1
ATOM 654 C C . VAL A 1 83 ? 12.479 -1.443 -3.367 1.00 94.88 83 VAL A C 1
ATOM 656 O O . VAL A 1 83 ? 12.768 -2.570 -3.757 1.00 94.88 83 VAL A O 1
ATOM 659 N N . SER A 1 84 ? 11.763 -1.239 -2.264 1.00 95.44 84 SER A N 1
ATOM 660 C CA . SER A 1 84 ? 11.256 -2.329 -1.436 1.00 95.44 84 SER A CA 1
ATOM 661 C C . SER A 1 84 ? 9.895 -1.972 -0.864 1.00 95.44 84 SER A C 1
ATOM 663 O O . SER A 1 84 ? 9.720 -0.887 -0.302 1.00 95.44 84 SER A O 1
ATOM 665 N N . SER A 1 85 ? 8.956 -2.914 -0.952 1.00 95.44 85 SER A N 1
ATOM 666 C CA . SER A 1 85 ? 7.618 -2.797 -0.367 1.00 95.44 85 SER A CA 1
ATOM 667 C C . SER A 1 85 ? 7.641 -2.645 1.157 1.00 95.44 85 SER A C 1
ATOM 669 O O . SER A 1 85 ? 6.729 -2.053 1.736 1.00 95.44 85 SER A O 1
ATOM 671 N N . LYS A 1 86 ? 8.723 -3.077 1.823 1.00 94.25 86 LYS A N 1
ATOM 672 C CA . LYS A 1 86 ? 8.956 -2.863 3.263 1.00 94.25 86 LYS A CA 1
ATOM 673 C C . LYS A 1 86 ? 8.945 -1.387 3.661 1.00 94.25 86 LYS A C 1
ATOM 675 O O . LYS A 1 86 ? 8.559 -1.062 4.775 1.00 94.25 86 LYS A O 1
ATOM 680 N N . ASN A 1 87 ? 9.311 -0.497 2.741 1.00 94.19 87 ASN A N 1
ATOM 681 C CA . ASN A 1 87 ? 9.369 0.941 2.995 1.00 94.19 87 ASN A CA 1
ATOM 682 C C . ASN A 1 87 ? 8.028 1.649 2.733 1.00 94.19 87 ASN A C 1
ATOM 684 O O 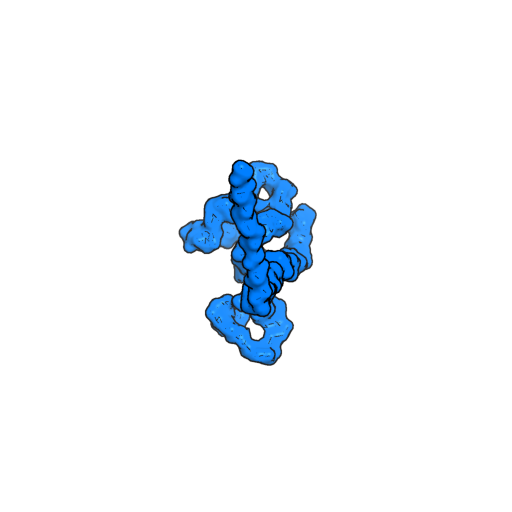. ASN A 1 87 ? 7.917 2.864 2.938 1.00 94.19 87 ASN A O 1
ATOM 688 N N . PHE A 1 88 ? 7.017 0.931 2.239 1.00 95.19 88 PHE A N 1
ATOM 689 C CA . PHE A 1 88 ? 5.718 1.503 1.901 1.00 95.19 88 PHE A CA 1
ATOM 690 C C . PHE A 1 88 ? 4.825 1.556 3.140 1.00 95.19 88 PHE A C 1
ATOM 692 O O . PHE A 1 88 ? 4.682 0.565 3.857 1.00 95.19 88 PHE A O 1
ATOM 699 N N . ASP A 1 89 ? 4.255 2.736 3.383 1.00 93.12 89 ASP A N 1
ATOM 700 C CA . ASP A 1 89 ? 3.214 2.952 4.389 1.00 93.12 89 ASP A CA 1
ATOM 701 C C . ASP A 1 89 ? 1.864 2.402 3.909 1.00 93.12 89 ASP A C 1
ATOM 703 O O . ASP A 1 89 ? 1.686 2.123 2.720 1.00 93.12 89 ASP A O 1
ATOM 707 N N . ILE A 1 90 ? 0.918 2.260 4.842 1.00 93.12 90 ILE A N 1
ATOM 708 C CA . ILE A 1 90 ? -0.426 1.738 4.569 1.00 93.12 90 ILE A CA 1
ATOM 709 C C . ILE A 1 90 ? -1.107 2.473 3.410 1.00 93.12 90 ILE A C 1
ATOM 711 O O . ILE A 1 90 ? -1.595 1.842 2.479 1.00 93.12 90 ILE A O 1
ATOM 715 N N . THR A 1 91 ? -1.045 3.805 3.400 1.00 93.94 91 THR A N 1
ATOM 716 C CA . THR A 1 91 ? -1.651 4.632 2.355 1.00 93.94 91 THR A CA 1
ATOM 717 C C . THR A 1 91 ? -1.048 4.335 0.986 1.00 93.94 91 THR A C 1
ATOM 719 O O . THR A 1 91 ? -1.781 4.169 0.012 1.00 93.94 91 THR A O 1
ATOM 722 N N . LEU A 1 92 ? 0.283 4.243 0.891 1.00 96.69 92 LEU A N 1
ATOM 723 C CA . LEU A 1 92 ? 0.949 3.902 -0.361 1.00 96.69 92 LEU A CA 1
ATOM 724 C C . LEU A 1 92 ? 0.565 2.494 -0.829 1.00 96.69 92 LEU A C 1
ATOM 726 O O . LEU A 1 92 ? 0.229 2.331 -1.999 1.00 96.69 92 LEU A O 1
ATOM 730 N N . LEU A 1 93 ? 0.566 1.499 0.062 1.00 96.50 93 LEU A N 1
ATOM 731 C CA . LEU A 1 93 ? 0.168 0.126 -0.270 1.00 96.50 93 LEU A CA 1
ATOM 732 C C . LEU A 1 93 ? -1.256 0.074 -0.834 1.00 96.50 93 LEU A C 1
ATOM 734 O O . LEU A 1 93 ? -1.459 -0.481 -1.915 1.00 96.50 93 LEU A O 1
ATOM 738 N N . THR A 1 94 ? -2.213 0.722 -0.169 1.00 95.12 94 THR A N 1
ATOM 739 C CA . THR A 1 94 ? -3.607 0.798 -0.625 1.00 95.12 94 THR A CA 1
ATOM 740 C C . THR A 1 94 ? -3.714 1.467 -1.996 1.00 95.12 94 THR A C 1
ATOM 742 O O . THR A 1 94 ? -4.380 0.945 -2.889 1.00 95.12 94 THR A O 1
ATOM 745 N N . VAL A 1 95 ? -3.007 2.579 -2.226 1.00 96.19 95 VAL A N 1
ATOM 746 C CA . VAL A 1 95 ? -2.998 3.248 -3.539 1.00 96.19 95 VAL A CA 1
ATOM 747 C C . VAL A 1 95 ? -2.448 2.328 -4.633 1.00 96.19 95 VAL A C 1
ATOM 749 O O . VAL A 1 95 ? -3.022 2.278 -5.722 1.00 96.19 95 VAL A O 1
ATOM 752 N N . LEU A 1 96 ? -1.367 1.587 -4.378 1.00 96.62 96 LEU A N 1
ATOM 753 C CA . LEU A 1 96 ? -0.791 0.682 -5.377 1.00 96.62 96 LEU A CA 1
ATOM 754 C C . LEU A 1 96 ? -1.716 -0.505 -5.680 1.00 96.62 96 LEU A C 1
ATOM 756 O O . LEU A 1 96 ? -1.927 -0.820 -6.853 1.00 96.62 96 LEU A O 1
ATOM 760 N N . LEU A 1 97 ? -2.301 -1.125 -4.652 1.00 95.69 97 LEU A N 1
ATOM 761 C CA . LEU A 1 97 ? -3.254 -2.230 -4.802 1.00 95.69 97 LEU A CA 1
ATOM 762 C C . LEU A 1 97 ? -4.449 -1.819 -5.669 1.00 95.69 97 LEU A C 1
ATOM 764 O O . LEU A 1 97 ? -4.751 -2.482 -6.660 1.00 95.69 97 LEU A O 1
ATOM 768 N N . ARG A 1 98 ? -5.046 -0.659 -5.371 1.00 94.75 98 ARG A N 1
ATOM 769 C CA . ARG A 1 98 ? -6.235 -0.147 -6.069 1.00 94.75 98 ARG A CA 1
ATOM 770 C C . ARG A 1 98 ? -5.987 0.281 -7.524 1.00 94.75 98 ARG A C 1
ATOM 772 O O . ARG A 1 98 ? -6.949 0.423 -8.272 1.00 94.75 98 ARG A O 1
ATOM 779 N N . ASN A 1 99 ? -4.736 0.545 -7.928 1.00 94.62 99 ASN A N 1
ATOM 780 C CA . ASN A 1 99 ? -4.446 1.197 -9.218 1.00 94.62 99 ASN A CA 1
ATOM 781 C C . ASN A 1 99 ? -3.519 0.424 -10.163 1.00 94.62 99 ASN A C 1
ATOM 783 O O . ASN A 1 99 ? -3.568 0.671 -11.367 1.00 94.62 99 ASN A O 1
ATOM 787 N N . ILE A 1 100 ? -2.632 -0.437 -9.654 1.00 94.19 100 ILE A N 1
ATOM 788 C CA . ILE A 1 100 ? -1.597 -1.087 -10.483 1.00 94.19 100 ILE A CA 1
ATOM 789 C C . ILE A 1 100 ? -1.444 -2.591 -10.227 1.00 94.19 100 ILE A C 1
ATOM 791 O O . ILE A 1 100 ? -0.538 -3.201 -10.785 1.00 94.19 100 ILE A O 1
ATOM 795 N N . CYS A 1 101 ? -2.279 -3.190 -9.374 1.00 92.75 101 CYS A N 1
ATOM 796 C CA . CYS A 1 101 ? -2.217 -4.621 -9.042 1.00 92.75 101 CYS A CA 1
ATOM 797 C C . CYS A 1 101 ? -3.303 -5.450 -9.743 1.00 92.75 101 CYS A C 1
ATOM 799 O O . CYS A 1 101 ? -3.580 -6.565 -9.320 1.00 92.75 101 CYS A O 1
ATOM 801 N N . SER A 1 102 ? -3.927 -4.899 -10.792 1.00 87.94 102 SER A N 1
ATOM 802 C CA . SER A 1 102 ? -4.976 -5.560 -11.586 1.00 87.94 102 SER A CA 1
ATOM 803 C C . SER A 1 102 ? -6.154 -6.113 -10.768 1.00 87.94 102 SER A C 1
ATOM 805 O O . SER A 1 102 ? -6.826 -7.040 -11.210 1.00 87.94 102 SER A O 1
ATOM 807 N N . LEU A 1 103 ? -6.407 -5.539 -9.590 1.00 88.38 103 LEU A N 1
ATOM 808 C CA . LEU A 1 103 ? -7.568 -5.856 -8.764 1.00 88.38 103 LEU A CA 1
ATOM 809 C C . LEU A 1 103 ? -8.835 -5.271 -9.388 1.00 88.38 103 LEU A C 1
ATOM 811 O O . LEU A 1 103 ? -8.813 -4.165 -9.943 1.00 88.38 103 LEU A O 1
ATOM 815 N N . SER A 1 104 ? -9.940 -6.004 -9.288 1.00 85.56 104 SER A N 1
ATOM 816 C CA . SER A 1 104 ? -11.212 -5.547 -9.841 1.00 85.56 104 SER A CA 1
ATOM 817 C C . SER A 1 104 ? -11.808 -4.487 -8.931 1.00 85.56 104 SER A C 1
ATOM 819 O O . SER A 1 104 ? -12.001 -4.711 -7.743 1.00 85.56 104 SER A O 1
ATOM 821 N N . ARG A 1 105 ? -12.121 -3.308 -9.476 1.00 82.88 105 ARG A N 1
ATOM 822 C CA . ARG A 1 105 ? -12.785 -2.273 -8.678 1.00 82.88 105 ARG A CA 1
ATOM 823 C C . ARG A 1 105 ? -14.094 -2.849 -8.099 1.00 82.88 105 ARG A C 1
ATOM 825 O O . ARG A 1 105 ? -14.911 -3.314 -8.897 1.00 82.88 105 ARG A O 1
ATOM 832 N N . PRO A 1 106 ? -14.322 -2.763 -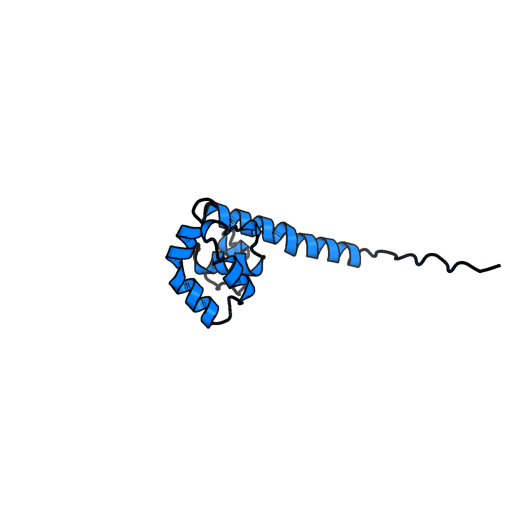6.772 1.00 82.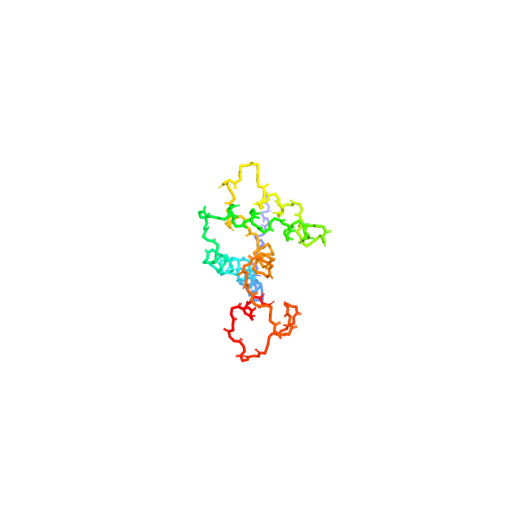81 106 PRO A N 1
ATOM 833 C CA . PRO A 1 106 ? -15.571 -3.210 -6.163 1.00 82.81 106 PRO A CA 1
ATOM 834 C C . PRO A 1 106 ? -16.788 -2.557 -6.823 1.00 82.81 106 PRO A C 1
ATOM 836 O O . PRO A 1 106 ? -16.713 -1.400 -7.252 1.00 82.81 106 PRO A O 1
ATOM 839 N N . ALA A 1 107 ? -17.922 -3.262 -6.865 1.00 81.62 107 ALA A N 1
ATOM 840 C CA . ALA A 1 107 ? -19.148 -2.772 -7.507 1.00 81.62 107 ALA A CA 1
ATOM 841 C C . ALA A 1 107 ? -19.639 -1.436 -6.914 1.00 81.62 107 ALA A C 1
ATOM 843 O O . ALA A 1 107 ? -20.115 -0.565 -7.640 1.00 81.62 107 ALA A O 1
ATOM 844 N N . THR A 1 108 ? -19.462 -1.245 -5.606 1.00 84.94 108 THR A N 1
ATOM 845 C CA . THR A 1 108 ? -19.786 -0.010 -4.872 1.00 84.94 108 THR A CA 1
ATOM 846 C C . THR A 1 108 ? -18.703 1.070 -4.998 1.00 84.94 108 THR A C 1
ATOM 848 O O . THR A 1 108 ? -18.939 2.237 -4.692 1.00 84.94 108 THR A O 1
ATOM 851 N N . GLY A 1 109 ? -17.524 0.719 -5.516 1.00 87.50 109 GLY A N 1
ATOM 852 C CA . GLY A 1 109 ? -16.332 1.558 -5.537 1.00 87.50 109 GLY A CA 1
ATOM 853 C C . GLY A 1 109 ? -15.445 1.385 -4.304 1.00 87.50 109 GLY A C 1
ATOM 854 O O . GLY A 1 109 ? -15.803 0.736 -3.334 1.00 87.50 109 GLY A O 1
ATOM 855 N N . TRP A 1 110 ? -14.253 1.977 -4.365 1.00 89.00 110 TRP A N 1
ATOM 856 C CA . TRP A 1 110 ? -13.218 1.825 -3.337 1.00 89.00 110 TRP A CA 1
ATOM 857 C C . TRP A 1 110 ? -13.469 2.609 -2.043 1.00 89.00 110 TRP A C 1
ATOM 859 O O . TRP A 1 110 ? -12.751 2.411 -1.068 1.00 89.00 110 TRP A O 1
ATOM 869 N N . ASP A 1 111 ? -14.432 3.528 -2.064 1.00 89.75 111 ASP A N 1
ATOM 870 C CA . ASP A 1 111 ? -14.703 4.473 -0.976 1.00 89.75 111 ASP A CA 1
ATOM 871 C C . ASP A 1 111 ? -16.110 4.261 -0.384 1.00 89.75 111 ASP A C 1
ATOM 873 O O . ASP A 1 111 ? -16.652 5.137 0.288 1.00 89.75 111 ASP A O 1
ATOM 877 N N . ALA A 1 112 ? -16.725 3.108 -0.665 1.00 88.81 112 ALA A N 1
ATOM 878 C CA . ALA A 1 112 ? -18.050 2.735 -0.188 1.00 88.81 112 ALA A CA 1
ATOM 879 C C . ALA A 1 112 ? -18.029 1.303 0.341 1.00 88.81 112 ALA A C 1
ATOM 881 O O . ALA A 1 112 ? -17.537 0.407 -0.342 1.00 88.81 112 ALA A O 1
ATOM 882 N N . LEU A 1 113 ? -18.607 1.099 1.527 1.00 87.75 113 LEU A N 1
ATOM 883 C CA . LEU A 1 113 ? -18.601 -0.189 2.219 1.00 87.75 113 LEU A CA 1
ATOM 884 C C . LEU A 1 113 ? -19.111 -1.317 1.299 1.00 87.75 113 LEU A C 1
ATOM 886 O O . LEU A 1 113 ? -20.167 -1.151 0.674 1.00 87.75 113 LEU A O 1
ATOM 890 N N . PRO A 1 114 ? -18.391 -2.448 1.203 1.00 87.56 114 PRO A N 1
ATOM 891 C CA . PRO A 1 114 ? -18.857 -3.584 0.427 1.00 87.56 114 PRO A CA 1
ATOM 892 C C . PRO A 1 114 ? -20.095 -4.219 1.087 1.00 87.56 114 PRO A C 1
ATOM 894 O O . PRO A 1 114 ? -20.329 -4.051 2.290 1.00 87.56 114 PRO A O 1
ATOM 897 N N . PRO A 1 115 ? -20.914 -4.968 0.327 1.00 89.00 115 PRO A N 1
ATOM 898 C CA . PRO A 1 115 ? -21.970 -5.792 0.904 1.00 89.00 115 PRO A CA 1
ATOM 899 C C . PRO A 1 115 ? -21.398 -6.761 1.947 1.00 89.00 115 PRO A C 1
ATOM 901 O O . PRO A 1 115 ? -20.342 -7.342 1.731 1.00 89.00 115 PRO A O 1
ATOM 904 N N . ALA A 1 116 ? -22.121 -7.016 3.041 1.00 87.88 116 ALA A N 1
ATOM 905 C CA . ALA A 1 116 ? -21.642 -7.894 4.120 1.00 87.88 116 ALA A CA 1
ATOM 906 C C . ALA A 1 116 ? -21.367 -9.352 3.685 1.00 87.88 116 ALA A C 1
ATOM 908 O O . ALA A 1 116 ? -20.730 -10.109 4.409 1.00 87.88 116 ALA A O 1
ATOM 909 N N . THR A 1 117 ? -21.878 -9.755 2.521 1.00 89.69 117 THR A N 1
ATOM 910 C CA . THR A 1 117 ? -21.671 -11.075 1.913 1.00 89.69 117 THR A CA 1
ATOM 911 C C . THR A 1 117 ? -20.458 -11.136 0.982 1.00 89.69 117 THR A C 1
ATOM 913 O O . THR A 1 117 ? -20.142 -12.214 0.487 1.00 89.69 117 THR A O 1
ATOM 916 N N . ASP A 1 118 ? -19.826 -10.002 0.674 1.00 85.88 118 ASP A N 1
ATOM 917 C CA . ASP A 1 118 ? -18.673 -9.930 -0.223 1.00 85.88 118 ASP A CA 1
ATOM 918 C C . ASP A 1 118 ? -17.394 -10.269 0.550 1.00 85.88 118 ASP A C 1
ATOM 920 O O . ASP A 1 118 ? -16.953 -9.515 1.412 1.00 85.88 118 ASP A O 1
ATOM 924 N N . THR A 1 119 ? -16.820 -11.434 0.252 1.00 87.25 119 THR A N 1
ATOM 925 C CA . THR A 1 119 ? -15.581 -11.931 0.866 1.00 87.25 119 THR A CA 1
ATOM 926 C C . THR A 1 119 ? -14.393 -11.842 -0.097 1.00 87.25 119 THR A C 1
ATOM 928 O O . THR A 1 119 ? -13.462 -12.647 -0.010 1.00 87.25 119 THR A O 1
ATOM 931 N N . SER A 1 120 ? -14.463 -10.962 -1.100 1.00 89.38 120 SER A N 1
ATOM 932 C CA . SER A 1 120 ? -13.367 -10.742 -2.046 1.00 89.38 120 SER A CA 1
ATOM 933 C C . SER A 1 120 ? -12.198 -9.999 -1.395 1.00 89.38 120 SER A C 1
ATOM 935 O O . SER A 1 120 ? -12.364 -9.216 -0.463 1.00 89.38 120 SER A O 1
ATOM 937 N N . THR A 1 121 ? -10.992 -10.196 -1.934 1.00 87.75 121 THR A N 1
ATOM 938 C CA . THR A 1 121 ? -9.807 -9.450 -1.482 1.00 87.75 121 THR A CA 1
ATOM 939 C C . THR A 1 121 ? -9.974 -7.947 -1.702 1.00 87.75 121 THR A C 1
ATOM 941 O O . THR A 1 121 ? -9.429 -7.143 -0.954 1.00 87.75 121 THR A O 1
ATOM 944 N N . GLU A 1 122 ? -10.722 -7.544 -2.724 1.00 89.25 122 GLU A N 1
ATOM 945 C CA . GLU A 1 122 ? -11.005 -6.142 -2.991 1.00 89.25 122 GLU A CA 1
ATOM 946 C C . GLU A 1 122 ? -11.950 -5.532 -1.961 1.00 89.25 122 GLU A C 1
ATOM 948 O O . GLU A 1 122 ? -11.709 -4.397 -1.556 1.00 89.25 122 GLU A O 1
ATOM 953 N N . ALA A 1 123 ? -12.946 -6.285 -1.484 1.00 87.75 123 ALA A N 1
ATOM 954 C CA . ALA A 1 123 ? -13.781 -5.882 -0.354 1.00 87.75 123 ALA A CA 1
ATOM 955 C C . ALA A 1 123 ? -12.958 -5.716 0.936 1.00 87.75 123 ALA A C 1
ATOM 957 O O . ALA A 1 123 ? -13.156 -4.735 1.647 1.00 87.75 123 ALA A O 1
ATOM 958 N N . ASP A 1 124 ? -11.970 -6.584 1.183 1.00 87.88 124 ASP A N 1
ATOM 959 C CA . ASP A 1 124 ? -11.069 -6.487 2.347 1.00 87.88 124 ASP A CA 1
ATOM 960 C C . ASP A 1 124 ? -10.128 -5.259 2.313 1.00 87.88 124 ASP A C 1
ATOM 962 O O . ASP A 1 124 ? -9.508 -4.913 3.321 1.00 87.88 124 ASP A O 1
ATOM 966 N N . ILE A 1 125 ? -9.968 -4.614 1.150 1.00 88.38 125 ILE A N 1
ATOM 967 C CA . ILE A 1 125 ? -9.104 -3.434 0.949 1.00 88.38 125 ILE A CA 1
ATOM 968 C C . ILE A 1 125 ? -9.889 -2.111 1.063 1.00 88.38 125 ILE A C 1
ATOM 970 O O . ILE A 1 125 ? -9.262 -1.044 1.152 1.00 88.38 125 ILE A O 1
ATOM 974 N N . VAL A 1 126 ? -11.226 -2.146 0.997 1.00 82.06 126 VAL A N 1
ATOM 975 C CA . VAL A 1 126 ? -12.102 -0.962 1.121 1.00 82.06 126 VAL A CA 1
ATOM 976 C C . VAL A 1 126 ? -12.069 -0.417 2.540 1.00 82.06 126 VAL 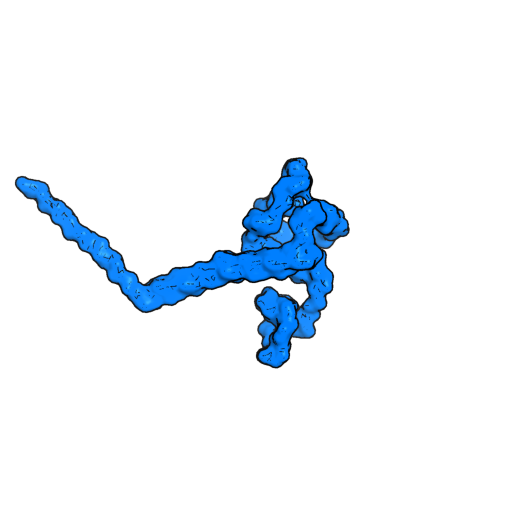A C 1
ATOM 978 O O . VAL A 1 126 ? -11.713 0.781 2.649 1.00 82.06 126 VAL A O 1
#

InterPro domains:
  IPR041249 DZIP3-like HEPN domain [PF18738] (44-126)

Sequence (126 aa):
MATAAPPVSFSSTKETANYARLCHLLVEVGSCVLRNTFDKINPPSDLHKHLKTHRATLQQLRRKKILNPTQWGKLYPAIRTSVSSKNFDITLLTVLLRNICSLSRPATGWDALPPATDTSTEADIV

Radius of gyration: 20.17 Å; chains: 1; bounding box: 41×30×70 Å

Organism: NCBI:txid46732

Secondary structure (DSSP, 8-state):
---PPPP------HHHHHHHHHHHIIIIIHHHHHHHHHHHHS-TTTHHHHHHHTHHHHHHHHHTTSS-HHHHHHHS-SSGGG--GGG--HHHHHHHHHHHS-PPPPTT-TTSPPPTT---TTGGG-

pLDDT: mean 89.77, std 9.66, range [43.69, 97.56]